Protein AF-A0A7Y0S126-F1 (afdb_monomer_lite)

Radius of gyration: 12.71 Å; chains: 1; bounding box: 25×26×39 Å

Foldseek 3Di:
DPPPDQPLCVQWPDPDDPVLVVLLCVQVVDPDRDDDDPDDPPNPVLVSVLSNVLSCVVVVNDPDDDDDDDPVCPVVSQVCCCRIPVDHD

Organism: Vibrio parahaemolyticus (NCBI:txid670)

pLDDT: mean 85.04, std 9.78, range [41.25, 94.5]

Secondary structure (DSSP, 8-state):
------SHHHHSS----HHHHHHHHHHHTSSS--------TTS-HHHHHHHHHHHHHHTTS-S-------HHHHHHHHHHHHHHH----

Sequence (89 aa):
QKEDILLAPVESNVIPLPHQLKALDKAMSRKQVRYLFADEVGLGKTIEAGLVMRELKLRGMAKRILVCAPKGLVSQWVSEMSTHFGESF

Structure (mmCIF, N/CA/C/O backbone):
data_AF-A0A7Y0S126-F1
#
_entry.id   AF-A0A7Y0S126-F1
#
loop_
_atom_site.group_PDB
_atom_site.id
_atom_site.type_symbol
_atom_site.label_atom_id
_atom_site.label_alt_id
_atom_site.label_comp_id
_atom_site.label_asym_id
_atom_site.label_entity_id
_atom_site.label_seq_id
_atom_site.pdbx_PDB_ins_code
_atom_site.Cartn_x
_atom_site.Cartn_y
_atom_site.Cartn_z
_atom_site.occupancy
_atom_site.B_iso_or_equiv
_atom_site.auth_seq_id
_atom_site.auth_comp_id
_atom_site.auth_asym_id
_atom_site.auth_atom_id
_atom_site.pdbx_PDB_model_num
ATOM 1 N N . GLN A 1 1 ? -7.766 14.632 22.799 1.00 41.25 1 GLN A N 1
ATOM 2 C CA . GLN A 1 1 ? -7.357 14.296 21.422 1.00 41.25 1 GLN A CA 1
ATOM 3 C C . GLN A 1 1 ? -6.507 13.051 21.545 1.00 41.25 1 GLN A C 1
ATOM 5 O O . GLN A 1 1 ? -5.524 13.094 22.267 1.00 41.25 1 GLN A O 1
ATOM 10 N N . LYS A 1 2 ? -6.978 11.913 21.032 1.00 43.41 2 LYS A N 1
ATOM 11 C CA . LYS A 1 2 ? -6.229 10.656 21.113 1.00 43.41 2 LYS A CA 1
ATOM 12 C C . LYS A 1 2 ? -5.122 10.779 20.068 1.00 43.41 2 LYS A C 1
ATOM 14 O O . LYS A 1 2 ? -5.458 10.971 18.905 1.00 43.41 2 LYS A O 1
ATOM 19 N N . GLU A 1 3 ? -3.858 10.778 20.480 1.00 50.00 3 GLU A N 1
ATOM 20 C CA . GLU A 1 3 ? -2.755 10.586 19.537 1.00 50.00 3 GLU A CA 1
ATOM 21 C C . GLU A 1 3 ? -3.007 9.244 18.857 1.00 50.00 3 GLU A C 1
ATOM 23 O O . GLU A 1 3 ? -3.006 8.191 19.498 1.00 50.00 3 GLU A O 1
ATOM 28 N N . ASP A 1 4 ? -3.389 9.303 17.587 1.00 66.81 4 ASP A N 1
ATOM 29 C CA . ASP A 1 4 ? -3.761 8.125 16.829 1.00 66.81 4 ASP A CA 1
ATOM 30 C C . ASP A 1 4 ? -2.455 7.475 16.371 1.00 66.81 4 ASP A C 1
ATOM 32 O O . ASP A 1 4 ? -1.892 7.826 15.337 1.00 66.81 4 ASP A O 1
ATOM 36 N N . ILE A 1 5 ? -1.903 6.606 17.221 1.00 76.56 5 ILE A N 1
ATOM 37 C CA . ILE A 1 5 ? -0.634 5.923 16.962 1.00 76.56 5 ILE A CA 1
ATOM 38 C C . ILE A 1 5 ? -0.747 5.192 15.617 1.00 76.56 5 ILE A C 1
ATOM 40 O O . ILE A 1 5 ? -1.641 4.366 15.424 1.00 76.56 5 ILE A O 1
ATOM 44 N N . LEU A 1 6 ? 0.154 5.514 14.687 1.00 81.75 6 LEU A N 1
ATOM 45 C CA . LEU A 1 6 ? 0.249 4.854 13.386 1.00 81.75 6 LEU A CA 1
ATOM 46 C C . LEU A 1 6 ? 0.837 3.453 13.582 1.00 81.75 6 LEU A C 1
ATOM 48 O O . LEU A 1 6 ? 1.949 3.311 14.089 1.00 81.75 6 LEU A O 1
ATOM 52 N N . LEU A 1 7 ? 0.096 2.422 13.182 1.00 83.44 7 LEU A N 1
ATOM 53 C CA . LEU A 1 7 ? 0.460 1.019 13.401 1.00 83.44 7 LEU A CA 1
ATOM 54 C C . LEU A 1 7 ? 1.310 0.461 12.250 1.00 83.44 7 LEU A C 1
ATOM 56 O O . LEU A 1 7 ? 2.224 -0.332 12.463 1.00 83.44 7 LEU A O 1
ATOM 60 N N . ALA A 1 8 ? 1.044 0.898 11.021 1.00 81.31 8 ALA A N 1
ATOM 61 C CA . ALA A 1 8 ? 1.691 0.414 9.810 1.00 81.31 8 ALA A CA 1
ATOM 62 C C . ALA A 1 8 ? 3.214 0.628 9.790 1.00 81.31 8 ALA A C 1
ATOM 64 O O . ALA A 1 8 ? 3.910 -0.310 9.406 1.00 81.31 8 ALA A O 1
ATOM 65 N N . PRO A 1 9 ? 3.774 1.776 10.225 1.00 78.88 9 PRO A N 1
ATOM 66 C CA . PRO A 1 9 ? 5.227 1.956 10.309 1.00 78.88 9 PRO A CA 1
ATOM 67 C C . PRO A 1 9 ? 5.926 0.993 11.274 1.00 78.88 9 PRO A C 1
ATOM 69 O O . PRO A 1 9 ? 7.102 0.708 11.094 1.00 78.88 9 PRO A O 1
ATOM 72 N N . VAL A 1 10 ? 5.221 0.517 12.303 1.00 77.75 10 VAL A N 1
ATOM 73 C CA . VAL A 1 10 ? 5.774 -0.385 13.326 1.00 77.75 10 VAL A CA 1
ATOM 74 C C . VAL A 1 10 ? 5.729 -1.844 12.857 1.00 77.75 10 VAL A C 1
ATOM 76 O O . VAL A 1 10 ? 6.616 -2.626 13.173 1.00 77.75 10 VAL A O 1
ATOM 79 N N . GLU A 1 11 ? 4.706 -2.196 12.077 1.00 77.50 11 GLU A N 1
ATOM 80 C CA . GLU A 1 11 ? 4.388 -3.566 11.648 1.00 77.50 11 GLU A CA 1
ATOM 81 C C . GLU A 1 11 ? 4.798 -3.887 10.196 1.00 77.50 11 GLU A C 1
ATOM 83 O O . GLU A 1 11 ? 4.484 -4.967 9.692 1.00 77.50 11 GLU A O 1
ATOM 88 N N . SER A 1 12 ? 5.432 -2.955 9.478 1.00 76.88 12 SER A N 1
ATOM 89 C CA . SER A 1 12 ? 5.899 -3.164 8.098 1.00 76.88 12 SER A CA 1
ATOM 90 C C . SER A 1 12 ? 7.422 -3.221 8.022 1.00 76.88 12 SER A C 1
ATOM 92 O O . SER A 1 12 ? 8.124 -2.614 8.825 1.00 76.88 12 SER A O 1
ATOM 94 N N . ASN A 1 13 ? 7.952 -3.913 7.011 1.00 76.31 13 ASN A N 1
ATOM 95 C CA . ASN A 1 13 ? 9.395 -4.010 6.759 1.00 76.31 13 ASN A CA 1
ATOM 96 C C . ASN A 1 13 ? 9.924 -2.780 5.997 1.00 76.31 13 ASN A C 1
ATOM 98 O O . ASN A 1 13 ? 10.749 -2.894 5.088 1.00 76.31 13 ASN A O 1
ATOM 102 N N . VAL A 1 14 ? 9.402 -1.597 6.315 1.00 78.31 14 VAL A N 1
ATOM 103 C CA . VAL A 1 14 ? 9.744 -0.332 5.663 1.00 78.31 14 VAL A CA 1
ATOM 104 C C . VAL A 1 14 ? 10.222 0.638 6.727 1.00 78.31 14 VAL A C 1
ATOM 106 O O . VAL A 1 14 ? 9.608 0.755 7.781 1.00 78.31 14 VAL A O 1
ATOM 109 N N . ILE A 1 15 ? 11.286 1.382 6.428 1.00 78.94 15 ILE A N 1
ATOM 110 C CA . ILE A 1 15 ? 11.646 2.584 7.183 1.00 78.94 15 ILE A CA 1
ATOM 111 C C . ILE A 1 15 ? 11.032 3.767 6.423 1.00 78.94 15 ILE A C 1
ATOM 113 O O . ILE A 1 15 ? 11.612 4.200 5.423 1.00 78.94 15 ILE A O 1
ATOM 117 N N . PRO A 1 16 ? 9.834 4.250 6.802 1.00 78.56 16 PRO A N 1
ATOM 118 C CA . PRO A 1 16 ? 9.152 5.282 6.037 1.00 78.56 16 PRO A CA 1
ATOM 119 C C . PRO A 1 16 ? 9.874 6.622 6.154 1.00 78.56 16 PRO A C 1
ATOM 121 O O . PRO A 1 16 ? 10.359 7.010 7.220 1.00 78.56 16 PRO A O 1
ATOM 124 N N . LEU A 1 17 ? 9.900 7.368 5.054 1.00 84.12 17 LEU A N 1
ATOM 125 C CA . LEU A 1 17 ? 10.441 8.721 5.046 1.00 84.12 17 LEU A CA 1
ATOM 126 C C . LEU A 1 17 ? 9.483 9.686 5.772 1.00 84.12 17 LEU A C 1
ATOM 128 O O . LEU A 1 17 ? 8.268 9.467 5.780 1.00 84.12 17 LEU A O 1
ATOM 132 N N . PRO A 1 18 ? 9.976 10.810 6.329 1.00 84.12 18 PRO A N 1
ATOM 133 C CA . PRO A 1 18 ? 9.132 11.747 7.076 1.00 84.12 18 PRO A CA 1
ATOM 134 C C . PRO A 1 18 ? 7.918 12.279 6.300 1.00 84.12 18 PRO A C 1
ATOM 136 O O . PRO A 1 18 ? 6.879 12.554 6.895 1.00 84.12 18 PRO A O 1
ATOM 139 N N . HIS A 1 19 ? 8.021 12.434 4.976 1.00 82.06 19 HIS A N 1
ATOM 140 C CA . HIS A 1 19 ? 6.885 12.856 4.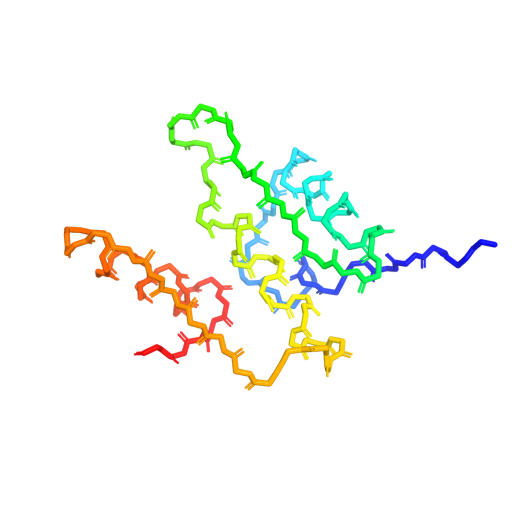149 1.00 82.06 19 HIS A CA 1
ATOM 141 C C . HIS A 1 19 ? 5.832 11.749 3.993 1.00 82.06 19 HIS A C 1
ATOM 143 O O . HIS A 1 19 ? 4.643 12.050 4.040 1.00 82.06 19 HIS A O 1
ATOM 149 N N . GLN A 1 20 ? 6.250 10.482 3.927 1.00 85.00 20 GLN A N 1
ATOM 150 C CA . GLN A 1 20 ? 5.353 9.326 3.822 1.00 85.00 20 GLN A CA 1
ATOM 151 C C . GLN A 1 20 ? 4.541 9.145 5.109 1.00 85.00 20 GLN A C 1
ATOM 153 O O . GLN A 1 20 ? 3.345 8.865 5.060 1.00 85.00 20 GLN A O 1
ATOM 158 N N . LEU A 1 21 ? 5.158 9.394 6.271 1.00 85.44 21 LEU A N 1
ATOM 159 C CA . LEU A 1 21 ? 4.452 9.427 7.558 1.00 85.44 21 LEU A CA 1
ATOM 160 C C . LEU A 1 21 ? 3.391 10.532 7.601 1.00 85.44 21 LEU A C 1
ATOM 162 O O . LEU A 1 21 ? 2.270 10.291 8.039 1.00 85.44 21 LEU A O 1
ATOM 166 N N . LYS A 1 22 ? 3.710 11.731 7.097 1.00 85.62 22 LYS A N 1
ATOM 167 C CA . LYS A 1 22 ? 2.736 12.831 6.990 1.00 85.62 22 LYS A CA 1
ATOM 168 C C . LYS A 1 22 ? 1.602 12.497 6.022 1.00 85.62 22 LYS A C 1
ATOM 170 O O . LYS A 1 22 ? 0.456 12.863 6.277 1.00 85.62 22 LYS A O 1
ATOM 175 N N . ALA A 1 23 ? 1.906 11.822 4.916 1.00 85.19 23 ALA A N 1
ATOM 176 C CA . ALA A 1 23 ? 0.903 11.380 3.957 1.00 85.19 23 ALA A CA 1
ATOM 177 C C . ALA A 1 23 ? -0.047 10.346 4.585 1.00 85.19 23 ALA A C 1
ATOM 179 O O . ALA A 1 23 ? -1.264 10.471 4.435 1.00 85.19 23 ALA A O 1
ATOM 180 N N . LEU A 1 24 ? 0.496 9.393 5.351 1.00 88.00 24 LEU A N 1
ATOM 181 C CA . LEU A 1 24 ? -0.274 8.412 6.113 1.00 88.00 24 LEU A CA 1
ATOM 182 C C . LEU A 1 24 ? -1.174 9.082 7.160 1.00 88.00 24 LEU A C 1
ATOM 184 O O . LEU A 1 24 ? -2.383 8.865 7.142 1.00 88.00 24 LEU A O 1
ATOM 188 N N . ASP A 1 25 ? -0.619 9.936 8.020 1.00 87.25 25 ASP A N 1
ATOM 189 C CA . ASP A 1 25 ? -1.383 10.663 9.043 1.00 87.25 25 ASP A CA 1
ATOM 190 C C . ASP A 1 25 ? -2.544 11.455 8.421 1.00 87.25 25 ASP A C 1
ATOM 192 O O . ASP A 1 25 ? -3.709 11.339 8.813 1.00 87.25 25 ASP A O 1
ATOM 196 N N . LYS A 1 26 ? -2.264 12.172 7.329 1.00 84.94 26 LYS A N 1
ATOM 197 C CA . LYS A 1 26 ? -3.283 12.932 6.609 1.00 84.94 26 LYS A CA 1
ATOM 198 C C . LYS A 1 26 ? -4.346 12.036 5.972 1.00 84.94 26 LYS A C 1
ATOM 200 O O . LYS A 1 26 ? -5.522 12.406 5.997 1.00 84.94 26 LYS A O 1
ATOM 205 N N . ALA A 1 27 ? -3.973 10.876 5.433 1.00 85.44 27 ALA A N 1
ATOM 206 C CA . ALA A 1 27 ? -4.925 9.902 4.906 1.00 85.44 27 ALA A CA 1
ATOM 207 C C . ALA A 1 27 ? -5.847 9.354 6.011 1.00 85.44 27 ALA A C 1
ATOM 209 O O . ALA A 1 27 ? -7.053 9.239 5.786 1.00 85.44 27 ALA A O 1
ATOM 210 N N . MET A 1 28 ? -5.305 9.097 7.205 1.00 86.62 28 MET A N 1
ATOM 211 C CA . MET A 1 28 ? -6.037 8.542 8.349 1.00 86.62 28 MET A CA 1
ATOM 212 C C . MET A 1 28 ? -6.850 9.572 9.139 1.00 86.62 28 MET A C 1
ATOM 214 O O . MET A 1 28 ? -7.831 9.209 9.784 1.00 86.62 28 MET A O 1
ATOM 218 N N . SER A 1 29 ? -6.526 10.864 9.030 1.00 83.25 29 SER A N 1
ATOM 219 C CA . SER A 1 29 ? -7.259 11.954 9.697 1.00 83.25 29 SER A CA 1
ATOM 220 C C . SER A 1 29 ? -8.737 12.076 9.286 1.00 83.25 29 SER A C 1
ATOM 222 O O . SER A 1 29 ? -9.522 12.769 9.938 1.00 83.25 29 SER A O 1
ATOM 224 N N . ARG A 1 30 ? -9.149 11.421 8.189 1.00 76.12 30 ARG A N 1
ATOM 225 C CA . ARG A 1 30 ? -10.518 11.459 7.663 1.00 76.12 30 ARG A CA 1
ATOM 226 C C . ARG A 1 30 ? -11.240 10.143 7.922 1.00 76.12 30 ARG A C 1
ATOM 228 O O . ARG A 1 30 ? -10.729 9.069 7.634 1.00 76.12 30 ARG A O 1
ATOM 235 N N . LYS A 1 31 ? -12.512 10.235 8.328 1.00 71.81 31 LYS A N 1
ATOM 236 C CA . LYS A 1 31 ? -13.403 9.073 8.527 1.00 71.81 31 LYS A CA 1
ATOM 237 C C . LYS A 1 31 ? -13.549 8.198 7.271 1.00 71.81 31 LYS A C 1
ATOM 239 O O . LYS A 1 31 ? -13.768 6.997 7.380 1.00 71.81 31 LYS A O 1
ATOM 244 N N . GLN A 1 32 ? -13.443 8.803 6.086 1.00 76.31 32 GLN A N 1
ATOM 245 C CA . GLN A 1 32 ? -13.378 8.102 4.808 1.00 76.31 32 GLN A CA 1
ATOM 246 C C . GLN A 1 32 ? -12.073 8.469 4.101 1.00 76.31 32 GLN A C 1
ATOM 248 O O . GLN A 1 32 ? -11.849 9.635 3.764 1.00 76.31 32 GLN A O 1
ATOM 253 N N . VAL A 1 33 ? -11.231 7.468 3.852 1.00 80.56 33 VAL A N 1
ATOM 254 C CA . VAL A 1 33 ? -9.929 7.660 3.210 1.00 80.56 33 VAL A CA 1
ATOM 255 C C . VAL A 1 33 ? -10.125 7.840 1.705 1.00 80.56 33 VAL A C 1
ATOM 257 O O . VAL A 1 33 ? -10.400 6.892 0.973 1.00 80.56 33 VAL A O 1
ATOM 260 N N . ARG A 1 34 ? -10.029 9.089 1.242 1.00 84.50 34 ARG A N 1
ATOM 261 C CA . ARG A 1 34 ? -10.010 9.470 -0.180 1.00 84.50 34 ARG A CA 1
ATOM 262 C C . ARG A 1 34 ? -8.846 10.428 -0.379 1.00 84.50 34 ARG A C 1
ATOM 264 O O . ARG A 1 34 ? -8.930 11.581 0.046 1.00 84.50 34 ARG A O 1
ATOM 271 N N . TYR A 1 35 ? -7.765 9.936 -0.972 1.00 83.88 35 TYR A N 1
ATOM 272 C CA . TYR A 1 35 ? -6.514 10.675 -1.087 1.00 83.88 35 TYR A CA 1
ATOM 273 C C . TYR A 1 35 ? -5.899 10.500 -2.475 1.00 83.88 35 TYR A C 1
ATOM 275 O O . TYR A 1 35 ? -6.058 9.451 -3.097 1.00 83.88 35 TYR A O 1
ATOM 283 N N . LEU A 1 36 ? -5.224 11.544 -2.951 1.00 84.88 36 LEU A N 1
ATOM 284 C CA . LEU A 1 36 ? -4.451 11.538 -4.187 1.00 84.88 36 LEU A CA 1
ATOM 285 C C . LEU A 1 36 ? -2.993 11.811 -3.818 1.00 84.88 36 LEU A C 1
ATOM 287 O O . LEU A 1 36 ? -2.680 12.898 -3.335 1.00 84.88 36 LEU A O 1
ATOM 291 N N . PHE A 1 37 ? -2.125 10.831 -4.049 1.00 80.00 37 PHE A N 1
ATOM 292 C CA . PHE A 1 37 ? -0.678 10.997 -3.934 1.00 80.00 37 PHE A CA 1
ATOM 293 C C .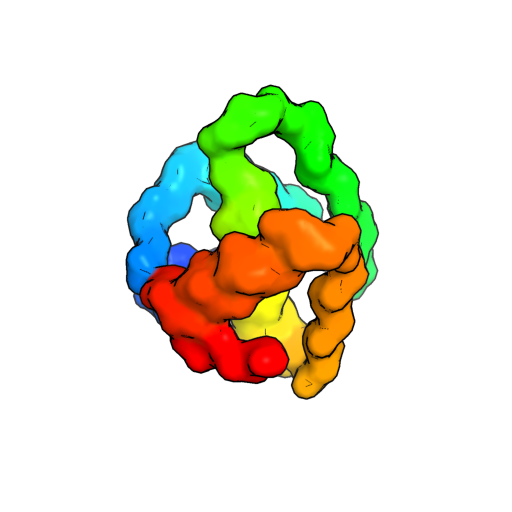 PHE A 1 37 ? -0.167 11.597 -5.244 1.00 80.00 37 PHE A C 1
ATOM 295 O O . PHE A 1 37 ? -0.170 10.927 -6.279 1.00 80.00 37 PHE A O 1
ATOM 302 N N . ALA A 1 38 ? 0.195 12.877 -5.220 1.00 81.62 38 ALA A N 1
ATOM 303 C CA . ALA A 1 38 ? 0.553 13.655 -6.409 1.00 81.62 38 ALA A CA 1
ATOM 304 C C . ALA A 1 38 ? 2.009 14.145 -6.381 1.00 81.62 38 ALA A C 1
ATOM 306 O O . ALA A 1 38 ? 2.358 15.088 -7.084 1.00 81.62 38 ALA A O 1
ATOM 307 N N . ASP A 1 39 ? 2.849 13.512 -5.563 1.00 78.81 39 ASP A N 1
ATOM 308 C CA . ASP A 1 39 ? 4.262 13.855 -5.421 1.00 78.81 39 ASP A CA 1
ATOM 309 C C . ASP A 1 39 ? 5.051 13.542 -6.709 1.00 78.81 39 ASP A C 1
ATOM 311 O O . ASP A 1 39 ? 4.526 12.951 -7.657 1.00 78.81 39 ASP A O 1
ATOM 315 N N . GLU A 1 40 ? 6.335 13.881 -6.766 1.00 81.38 40 GLU A N 1
ATOM 316 C CA . GLU A 1 40 ? 7.196 13.586 -7.919 1.00 81.38 40 GLU A CA 1
ATOM 317 C C . GLU A 1 40 ? 7.384 12.077 -8.168 1.00 81.38 40 GLU A C 1
ATOM 319 O O . GLU A 1 40 ? 7.298 11.234 -7.265 1.00 81.38 40 GLU A O 1
ATOM 324 N N . VAL A 1 41 ? 7.604 11.699 -9.431 1.00 75.69 41 VAL A N 1
ATOM 325 C CA . VAL A 1 41 ? 7.910 10.313 -9.825 1.00 75.69 41 VAL A CA 1
ATOM 326 C C . VAL A 1 41 ? 9.158 9.834 -9.072 1.00 75.69 41 VAL A C 1
ATOM 328 O O . VAL A 1 41 ? 10.146 10.550 -8.995 1.00 75.69 41 VAL A O 1
ATOM 331 N N . GLY A 1 42 ? 9.112 8.623 -8.510 1.00 75.94 42 GLY A N 1
ATOM 332 C CA . GLY A 1 42 ? 10.239 8.045 -7.764 1.00 75.94 42 GLY A CA 1
ATOM 333 C C . GLY A 1 42 ? 10.230 8.288 -6.250 1.00 75.94 42 GLY A C 1
ATOM 334 O O . GLY A 1 42 ? 10.993 7.638 -5.548 1.00 75.94 42 GLY A O 1
ATOM 335 N N . LEU A 1 43 ? 9.321 9.109 -5.711 1.00 77.94 43 LEU A N 1
ATOM 336 C CA . LEU A 1 43 ? 9.219 9.355 -4.257 1.00 77.94 43 LEU A CA 1
ATOM 337 C C . LEU A 1 43 ? 8.525 8.237 -3.450 1.00 77.94 43 LEU A C 1
ATOM 339 O O . LEU A 1 43 ? 8.236 8.392 -2.268 1.00 77.94 43 LEU A O 1
ATOM 343 N N . GLY A 1 44 ? 8.254 7.088 -4.072 1.00 83.06 44 GLY A N 1
ATOM 344 C CA . GLY A 1 44 ? 7.705 5.935 -3.354 1.00 83.06 44 GLY A CA 1
ATOM 345 C C . GLY A 1 44 ? 6.205 6.020 -3.051 1.00 83.06 44 GLY A C 1
ATOM 346 O O . GLY A 1 44 ? 5.762 5.496 -2.036 1.00 83.06 44 GLY A O 1
ATOM 347 N N . LYS A 1 45 ? 5.399 6.608 -3.946 1.00 88.50 45 LYS A N 1
ATOM 348 C CA . LYS A 1 45 ? 3.922 6.635 -3.825 1.00 88.50 45 LYS A CA 1
ATOM 349 C C . LYS A 1 45 ? 3.289 5.252 -3.627 1.00 88.50 45 LYS A C 1
ATOM 351 O O . LYS A 1 45 ? 2.265 5.127 -2.962 1.00 88.50 45 LYS A O 1
ATOM 356 N N . THR A 1 46 ? 3.888 4.209 -4.198 1.00 89.94 46 THR A N 1
ATOM 357 C CA . THR A 1 46 ? 3.443 2.823 -4.001 1.00 89.94 46 THR A CA 1
ATOM 358 C C . THR A 1 46 ? 3.608 2.385 -2.542 1.00 89.94 46 THR A C 1
ATOM 360 O O . THR A 1 46 ? 2.694 1.790 -1.974 1.00 89.94 46 THR A O 1
ATOM 363 N N . ILE A 1 47 ? 4.715 2.763 -1.895 1.00 90.38 47 ILE A N 1
ATOM 364 C CA . ILE A 1 47 ? 4.955 2.527 -0.465 1.00 90.38 47 ILE A CA 1
ATOM 365 C C . ILE A 1 47 ? 3.973 3.329 0.392 1.00 90.38 47 ILE A C 1
ATOM 367 O O . ILE A 1 47 ? 3.408 2.781 1.333 1.00 90.38 47 ILE A O 1
ATOM 371 N N . GLU A 1 48 ? 3.699 4.591 0.050 1.00 91.12 48 GLU A N 1
ATOM 372 C CA . GLU A 1 48 ? 2.693 5.402 0.754 1.00 91.12 48 GLU A CA 1
ATOM 373 C C . GLU A 1 48 ? 1.295 4.775 0.686 1.00 91.12 48 GLU A C 1
ATOM 375 O O . GLU A 1 48 ? 0.603 4.660 1.700 1.00 91.12 48 GLU A O 1
ATOM 380 N N . ALA A 1 49 ? 0.892 4.307 -0.498 1.00 91.25 49 ALA A N 1
ATOM 381 C CA . ALA A 1 49 ? -0.360 3.584 -0.672 1.00 91.25 49 ALA A CA 1
ATOM 382 C C . ALA A 1 49 ? -0.376 2.270 0.129 1.00 91.25 49 ALA A C 1
ATOM 384 O O . ALA A 1 49 ? -1.391 1.945 0.749 1.00 91.25 49 ALA A O 1
ATOM 385 N N . GLY A 1 50 ? 0.746 1.546 0.169 1.00 92.38 50 GLY A N 1
ATOM 386 C CA . GLY A 1 50 ? 0.911 0.333 0.969 1.00 92.38 50 GLY A CA 1
ATOM 387 C C . GLY A 1 50 ? 0.814 0.582 2.477 1.00 92.38 50 GLY A C 1
ATOM 388 O O . GLY A 1 50 ? 0.151 -0.177 3.184 1.00 92.38 50 GLY A O 1
ATOM 389 N N . LEU A 1 51 ? 1.376 1.689 2.971 1.00 91.81 51 LEU A N 1
ATOM 390 C CA . LEU A 1 51 ? 1.256 2.115 4.368 1.00 91.81 51 LEU A CA 1
ATOM 391 C C . LEU A 1 51 ? -0.205 2.388 4.739 1.00 91.81 51 LEU A C 1
ATOM 393 O O . LEU A 1 51 ? -0.690 1.873 5.745 1.00 91.81 51 LEU A O 1
ATOM 397 N N . VAL A 1 52 ? -0.932 3.134 3.901 1.00 91.62 52 VAL A N 1
ATOM 398 C CA . VAL A 1 52 ? -2.368 3.393 4.110 1.00 91.62 52 VAL A CA 1
ATOM 399 C C . VAL A 1 52 ? -3.169 2.095 4.079 1.00 91.62 52 VAL A C 1
ATOM 401 O O . VAL A 1 52 ? -4.019 1.862 4.938 1.00 91.62 52 VAL A O 1
ATOM 404 N N . MET A 1 53 ? -2.890 1.223 3.113 1.00 92.62 53 MET A N 1
ATOM 405 C CA . MET A 1 53 ? -3.525 -0.084 3.000 1.00 92.62 53 MET A CA 1
ATOM 406 C C . MET A 1 53 ? -3.313 -0.924 4.269 1.00 92.62 53 MET A C 1
ATOM 408 O O . MET A 1 53 ? -4.281 -1.451 4.824 1.00 92.62 53 MET A O 1
ATOM 412 N N . ARG A 1 54 ? -2.067 -1.035 4.744 1.00 92.12 54 ARG A N 1
ATOM 413 C CA . ARG A 1 54 ? -1.717 -1.804 5.942 1.00 92.12 54 ARG A CA 1
ATOM 414 C C . ARG A 1 54 ? -2.395 -1.235 7.183 1.00 92.12 54 ARG A C 1
ATOM 416 O O . ARG A 1 54 ? -2.976 -2.000 7.949 1.00 92.12 54 ARG A O 1
ATOM 423 N N . GLU A 1 55 ? -2.398 0.085 7.342 1.00 91.56 55 GLU A N 1
ATOM 424 C CA . GLU A 1 55 ? -3.063 0.764 8.457 1.00 91.56 55 GLU A CA 1
ATOM 425 C C . GLU A 1 55 ? -4.568 0.463 8.475 1.00 91.56 55 GLU A C 1
ATOM 427 O O . GLU A 1 55 ? -5.131 0.096 9.507 1.00 91.56 55 GLU A O 1
ATOM 432 N N . LEU A 1 56 ? -5.223 0.537 7.312 1.00 91.00 56 LEU A N 1
ATOM 433 C CA . LEU A 1 56 ? -6.646 0.228 7.179 1.00 91.00 56 LEU A CA 1
ATOM 434 C C . LEU A 1 56 ? -6.968 -1.231 7.524 1.00 91.00 56 LEU A C 1
ATOM 436 O O . LEU A 1 56 ? -8.012 -1.487 8.131 1.00 91.00 56 LEU A O 1
ATOM 440 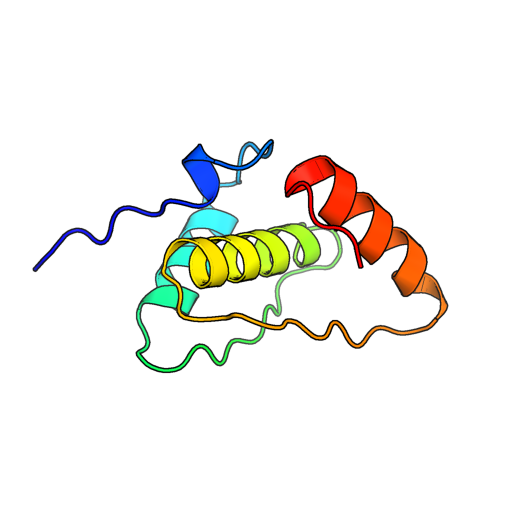N N . LYS A 1 57 ? -6.096 -2.183 7.167 1.00 91.00 57 LYS A N 1
ATOM 441 C CA . LYS A 1 57 ? -6.255 -3.592 7.560 1.00 91.00 57 LYS A CA 1
ATOM 442 C C . LYS A 1 57 ? -6.056 -3.786 9.061 1.00 91.00 57 LYS A C 1
ATOM 444 O O . LYS A 1 57 ? -6.896 -4.425 9.689 1.00 91.00 57 LYS A O 1
ATOM 449 N N . LEU A 1 58 ? -4.995 -3.214 9.639 1.00 90.25 58 LEU A N 1
ATOM 450 C CA . LEU A 1 58 ? -4.689 -3.317 11.074 1.00 90.25 58 LEU A CA 1
ATOM 451 C C . LEU A 1 58 ? -5.806 -2.723 11.942 1.00 90.25 58 LEU A C 1
ATOM 453 O O . LEU A 1 58 ? -6.151 -3.279 12.980 1.00 90.25 58 LEU A O 1
ATOM 457 N N . ARG A 1 59 ? -6.446 -1.646 11.475 1.00 89.00 59 ARG A N 1
ATOM 458 C CA . ARG A 1 59 ? -7.615 -1.034 12.128 1.00 89.00 59 ARG A CA 1
ATOM 459 C C . ARG A 1 59 ? -8.936 -1.766 11.862 1.00 89.00 59 ARG A C 1
ATOM 461 O O . ARG A 1 59 ? -9.977 -1.337 12.354 1.00 89.00 59 ARG A O 1
ATOM 468 N N . GLY A 1 60 ? -8.938 -2.825 11.048 1.00 89.94 60 GLY A N 1
ATOM 469 C CA . GLY A 1 60 ? -10.148 -3.558 10.658 1.00 89.94 60 GLY A CA 1
ATOM 470 C C . GLY A 1 60 ? -11.111 -2.769 9.759 1.00 89.94 60 GLY A C 1
ATOM 471 O O . GLY A 1 60 ? -12.252 -3.190 9.559 1.00 89.94 60 GLY A O 1
ATOM 472 N N . MET A 1 61 ? -10.670 -1.635 9.206 1.00 90.06 61 MET A N 1
ATOM 473 C CA . MET A 1 61 ? -11.470 -0.750 8.351 1.00 90.06 61 MET A CA 1
ATOM 474 C C . MET A 1 61 ? -11.562 -1.256 6.907 1.00 90.06 61 MET A C 1
ATOM 476 O O . MET A 1 61 ? -12.534 -0.958 6.212 1.00 90.06 61 MET A O 1
ATOM 480 N N . ALA A 1 62 ? -10.580 -2.040 6.455 1.00 90.75 62 ALA A N 1
ATOM 481 C CA . ALA A 1 62 ? -10.576 -2.677 5.143 1.00 90.75 62 ALA A CA 1
ATOM 482 C C . ALA A 1 62 ? -10.388 -4.194 5.268 1.00 90.75 62 ALA A C 1
ATOM 484 O O . ALA A 1 62 ? -9.417 -4.669 5.848 1.00 90.75 62 ALA A O 1
ATOM 485 N N . LYS A 1 63 ? -11.317 -4.959 4.680 1.00 89.69 63 LYS A N 1
ATOM 486 C CA . LYS A 1 63 ? -11.238 -6.432 4.584 1.00 89.69 63 LYS A CA 1
ATOM 487 C C . LYS A 1 63 ? -10.812 -6.924 3.202 1.00 89.69 63 LYS A C 1
ATOM 489 O O . LYS A 1 63 ? -10.353 -8.049 3.066 1.00 89.69 63 LYS A O 1
ATOM 494 N N . ARG A 1 64 ? -11.021 -6.102 2.172 1.00 91.44 64 ARG A N 1
ATOM 495 C CA . ARG A 1 64 ? -10.690 -6.392 0.774 1.00 91.44 64 ARG A CA 1
ATOM 496 C C . ARG A 1 64 ? -10.069 -5.151 0.161 1.00 91.44 64 ARG A C 1
ATOM 498 O O . ARG A 1 64 ? -10.565 -4.051 0.405 1.00 91.44 64 ARG A O 1
ATOM 505 N N . ILE A 1 65 ? -9.023 -5.345 -0.626 1.00 92.56 65 ILE A N 1
ATOM 506 C CA . ILE A 1 65 ? -8.300 -4.285 -1.324 1.00 92.56 65 ILE A CA 1
ATOM 507 C C . ILE A 1 65 ? -8.251 -4.654 -2.802 1.00 92.56 65 ILE A C 1
ATOM 509 O O . ILE A 1 65 ? -8.049 -5.814 -3.147 1.00 92.56 65 ILE A O 1
ATOM 513 N N . LEU A 1 66 ? -8.465 -3.661 -3.660 1.00 94.19 66 LEU A N 1
ATOM 514 C CA . LEU A 1 66 ? -8.300 -3.774 -5.102 1.00 94.19 66 LEU A CA 1
ATOM 515 C C . LEU A 1 66 ? -7.259 -2.745 -5.532 1.00 94.19 66 LEU A C 1
ATOM 517 O O . LEU A 1 66 ? -7.435 -1.552 -5.286 1.00 94.19 66 LEU A O 1
ATOM 521 N N . VAL A 1 67 ? -6.206 -3.211 -6.194 1.00 92.50 67 VAL A N 1
ATOM 522 C CA . VAL A 1 67 ? -5.212 -2.355 -6.840 1.00 92.50 67 VAL A CA 1
ATOM 523 C C . VAL A 1 67 ? -5.491 -2.359 -8.339 1.00 92.50 67 VAL A C 1
ATOM 525 O O . VAL A 1 67 ? -5.402 -3.396 -8.991 1.00 92.50 67 VAL A O 1
ATOM 528 N N . CYS A 1 68 ? -5.825 -1.195 -8.892 1.00 94.06 68 CYS A N 1
ATOM 529 C CA . CYS A 1 68 ? -5.984 -1.007 -10.331 1.00 94.06 68 CYS A CA 1
ATOM 530 C C . CYS A 1 68 ? -4.75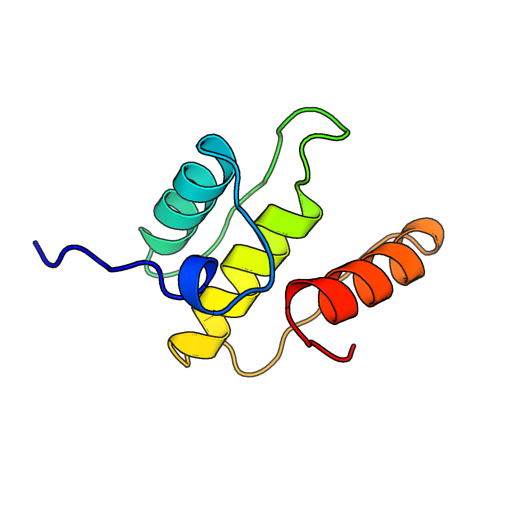2 -0.284 -10.877 1.00 94.06 68 CYS A C 1
ATOM 532 O O . CYS A 1 68 ? -4.548 0.891 -10.577 1.00 94.06 68 CYS A O 1
ATOM 534 N N . ALA A 1 69 ? -3.947 -0.971 -11.688 1.00 91.94 69 ALA A N 1
ATOM 535 C CA . ALA A 1 69 ? -2.726 -0.422 -12.272 1.00 91.94 69 ALA A CA 1
ATOM 536 C C . ALA A 1 69 ? -2.605 -0.778 -13.769 1.00 91.94 69 ALA A C 1
ATOM 538 O O . ALA A 1 69 ? -3.131 -1.807 -14.201 1.00 91.94 69 ALA A O 1
ATOM 539 N N . PRO A 1 70 ? -1.897 0.034 -14.578 1.00 9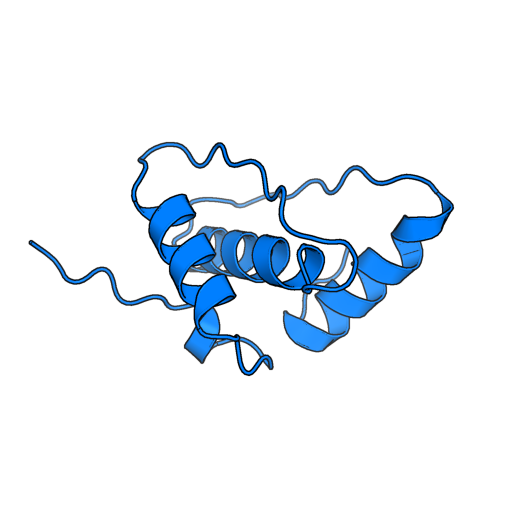4.50 70 PRO A N 1
ATOM 540 C CA . PRO A 1 70 ? -1.508 -0.339 -15.937 1.00 94.50 70 PRO A CA 1
ATOM 541 C C . PRO A 1 70 ? -0.727 -1.657 -15.957 1.00 94.50 70 PRO A C 1
ATOM 543 O O . PRO A 1 70 ? 0.065 -1.915 -15.052 1.00 94.50 70 PRO A O 1
ATOM 546 N N . LYS A 1 71 ? -0.872 -2.451 -17.028 1.00 92.50 71 LYS A N 1
ATOM 547 C CA . LYS A 1 71 ? -0.256 -3.787 -17.165 1.00 92.50 71 LYS A CA 1
ATOM 548 C C . LYS A 1 71 ? 1.231 -3.825 -16.782 1.00 92.50 71 LYS A C 1
ATOM 550 O O . LYS A 1 71 ? 1.654 -4.753 -16.105 1.00 92.50 71 LYS A O 1
ATOM 555 N N . GLY A 1 72 ? 2.006 -2.819 -17.192 1.00 92.81 72 GLY A N 1
ATOM 556 C CA . GLY A 1 72 ? 3.447 -2.748 -16.918 1.00 92.81 72 GLY A CA 1
ATOM 557 C C . GLY A 1 72 ? 3.823 -2.511 -15.451 1.00 92.81 72 GLY A C 1
ATOM 558 O O . GLY A 1 72 ? 4.961 -2.766 -15.084 1.00 92.81 72 GLY A O 1
ATOM 559 N N . LEU A 1 73 ? 2.888 -2.049 -14.615 1.00 92.50 73 LEU A N 1
ATOM 560 C CA . LEU A 1 73 ? 3.127 -1.763 -13.197 1.00 92.50 73 LEU A CA 1
ATOM 561 C C . LEU A 1 73 ? 2.594 -2.861 -12.269 1.00 92.50 73 LEU A C 1
ATOM 563 O O . LEU A 1 73 ? 2.922 -2.864 -11.088 1.00 92.50 73 LEU A O 1
ATOM 567 N N . VAL A 1 74 ? 1.794 -3.805 -12.776 1.00 93.75 74 VAL A N 1
ATOM 568 C CA . VAL 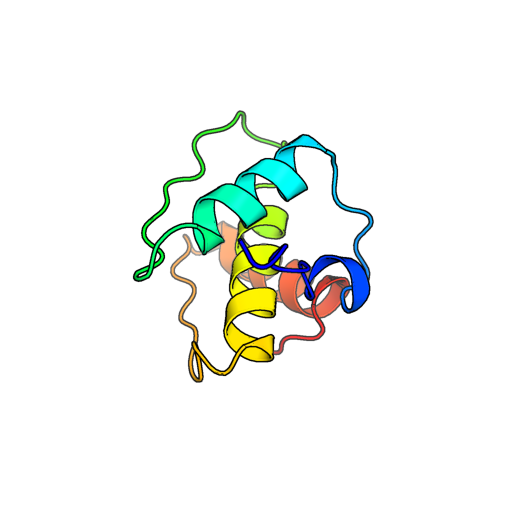A 1 74 ? 1.168 -4.851 -11.946 1.00 93.75 74 VAL A CA 1
ATOM 569 C C . VAL A 1 74 ? 2.215 -5.681 -11.200 1.00 93.75 74 VAL A C 1
ATOM 571 O O . VAL A 1 74 ? 2.095 -5.867 -9.994 1.00 93.75 74 VAL A O 1
ATOM 574 N N . SER A 1 75 ? 3.269 -6.134 -11.886 1.00 92.94 75 SER A N 1
ATOM 575 C CA . SER A 1 75 ? 4.338 -6.931 -11.265 1.00 92.94 75 SER A CA 1
ATOM 576 C C . SER A 1 75 ? 5.082 -6.162 -10.173 1.00 92.94 75 SER A C 1
ATOM 578 O O . SER A 1 75 ? 5.410 -6.736 -9.138 1.00 92.94 75 SER A O 1
ATOM 580 N N . GLN A 1 76 ? 5.303 -4.862 -10.379 1.00 92.44 76 GLN A N 1
ATOM 581 C CA . GLN A 1 76 ? 5.930 -3.996 -9.387 1.00 92.44 76 GLN A CA 1
ATOM 582 C C . GLN A 1 76 ? 5.059 -3.882 -8.132 1.00 92.44 76 GLN A C 1
ATOM 584 O O . GLN A 1 76 ? 5.564 -4.073 -7.031 1.00 92.44 76 GLN A O 1
ATOM 589 N N . TRP A 1 77 ? 3.752 -3.650 -8.290 1.00 94.00 77 TRP A N 1
ATOM 590 C CA . TRP A 1 77 ? 2.824 -3.614 -7.158 1.00 94.00 77 TRP A CA 1
ATOM 591 C C . TRP A 1 77 ? 2.830 -4.929 -6.379 1.00 94.00 77 TRP A C 1
ATOM 593 O O . TRP A 1 77 ? 2.993 -4.905 -5.165 1.00 94.00 77 TRP A O 1
ATOM 603 N N . VAL A 1 78 ? 2.724 -6.074 -7.058 1.00 93.44 78 VAL A N 1
ATOM 604 C CA . VAL A 1 78 ? 2.763 -7.388 -6.393 1.00 93.44 78 VAL A CA 1
ATOM 605 C C . VAL A 1 78 ? 4.072 -7.575 -5.617 1.00 93.44 78 VAL A C 1
ATOM 607 O O . VAL A 1 78 ? 4.048 -7.955 -4.447 1.00 93.44 78 VAL A O 1
ATOM 610 N N . SER A 1 79 ? 5.214 -7.254 -6.234 1.00 93.56 79 SER A N 1
ATOM 611 C CA . SER A 1 79 ? 6.529 -7.390 -5.601 1.00 93.56 79 SER A CA 1
ATOM 612 C C . SER A 1 79 ? 6.684 -6.484 -4.378 1.00 93.56 79 SER A C 1
ATOM 614 O O . SER A 1 79 ? 7.136 -6.946 -3.331 1.00 93.56 79 SER A O 1
ATOM 616 N N . GLU A 1 80 ? 6.315 -5.206 -4.484 1.00 93.06 80 GLU A N 1
ATOM 617 C CA . GLU A 1 80 ? 6.429 -4.250 -3.378 1.00 93.06 80 GLU A CA 1
ATOM 618 C C . GLU A 1 80 ? 5.488 -4.614 -2.226 1.00 93.06 80 GLU A C 1
ATOM 620 O O . GLU A 1 80 ? 5.909 -4.623 -1.070 1.00 93.06 80 GLU A O 1
ATOM 625 N N . MET A 1 81 ? 4.241 -4.988 -2.528 1.00 93.88 81 MET A N 1
ATOM 626 C CA . MET A 1 81 ? 3.261 -5.384 -1.515 1.00 93.88 81 MET A CA 1
ATOM 627 C C . MET A 1 81 ? 3.687 -6.648 -0.762 1.00 93.88 81 MET A C 1
ATOM 629 O O . MET A 1 81 ? 3.605 -6.690 0.468 1.00 93.88 81 MET A O 1
ATOM 633 N N . SER A 1 82 ? 4.229 -7.637 -1.475 1.00 93.38 82 SER A N 1
ATOM 634 C CA . SER A 1 82 ? 4.771 -8.846 -0.856 1.00 93.38 82 SER A CA 1
ATOM 635 C C . SER A 1 82 ? 6.010 -8.544 -0.009 1.00 93.38 82 SER A C 1
ATOM 637 O O . SER A 1 82 ? 6.114 -9.028 1.115 1.00 93.38 82 SER A O 1
ATOM 639 N N . THR A 1 83 ? 6.953 -7.755 -0.531 1.00 91.62 83 THR A N 1
ATOM 640 C CA . THR A 1 83 ? 8.257 -7.514 0.116 1.00 91.62 83 THR A CA 1
ATOM 641 C C . THR A 1 83 ? 8.123 -6.653 1.370 1.00 91.62 83 THR A C 1
ATOM 643 O O . THR A 1 83 ? 8.737 -6.938 2.397 1.00 91.62 83 THR A O 1
ATOM 646 N N . HIS A 1 84 ? 7.315 -5.598 1.297 1.00 91.06 84 HIS A N 1
ATOM 647 C CA . HIS A 1 84 ? 7.258 -4.570 2.334 1.00 91.06 84 HIS A CA 1
ATOM 648 C C . HIS A 1 84 ? 6.114 -4.763 3.327 1.00 91.06 84 HIS A C 1
ATOM 650 O O . HIS A 1 84 ? 6.249 -4.395 4.496 1.00 91.06 84 HIS A O 1
ATOM 656 N N . PHE A 1 85 ? 5.005 -5.357 2.881 1.00 91.12 85 PHE A N 1
ATOM 657 C CA . PHE A 1 85 ? 3.774 -5.450 3.668 1.00 91.12 85 PHE A CA 1
ATOM 658 C C . PHE A 1 85 ? 3.293 -6.890 3.891 1.00 91.12 85 PHE A C 1
ATOM 660 O O . PHE A 1 85 ? 2.323 -7.088 4.623 1.00 91.12 85 PHE A O 1
ATOM 667 N N . GLY A 1 86 ? 3.963 -7.889 3.299 1.00 90.12 86 GLY A N 1
ATOM 668 C CA . GLY A 1 86 ? 3.593 -9.301 3.424 1.00 90.12 86 GLY A CA 1
ATOM 669 C C . GLY A 1 86 ? 2.234 -9.634 2.801 1.00 90.12 86 GLY A C 1
ATOM 670 O O . GLY A 1 86 ? 1.582 -10.585 3.224 1.00 90.12 86 GLY A O 1
ATOM 671 N N . GLU A 1 87 ? 1.776 -8.830 1.839 1.00 89.94 87 GLU A N 1
ATOM 672 C CA . GLU A 1 87 ? 0.466 -8.984 1.206 1.00 89.94 87 GLU A CA 1
ATOM 673 C C . GLU A 1 87 ? 0.573 -9.778 -0.097 1.00 89.94 87 GLU A C 1
ATOM 675 O O . GLU A 1 87 ? 1.360 -9.439 -0.982 1.00 89.94 87 GLU A O 1
ATOM 680 N N . SER A 1 88 ? -0.257 -10.814 -0.225 1.00 88.38 88 SER A N 1
ATOM 681 C CA . SER A 1 88 ? -0.442 -11.561 -1.466 1.00 88.38 88 SER A CA 1
ATOM 682 C C . SER A 1 88 ? -1.635 -10.999 -2.245 1.00 88.38 88 SER A C 1
ATOM 684 O O . SER A 1 88 ? -2.751 -10.921 -1.727 1.00 88.38 88 SER A O 1
ATOM 686 N N . PHE A 1 89 ? -1.376 -10.596 -3.489 1.00 84.56 89 PHE A N 1
ATOM 687 C CA . PHE A 1 89 ? -2.353 -10.063 -4.442 1.00 84.56 89 PHE A CA 1
ATOM 688 C C . PHE A 1 89 ? -2.605 -11.038 -5.589 1.00 84.56 89 PHE A C 1
ATOM 690 O O . PHE A 1 89 ? -1.658 -11.775 -5.949 1.00 84.56 89 PHE A O 1
#

InterPro domains:
  IPR000330 SNF2, N-terminal domain [PF00176] (19-86)
  IPR027417 P-loop containing nucleoside triphosphate hydrolase [SSF52540] (10-87)
  IPR038718 SNF2-like, N-terminal domain superfamily [G3DSA:3.40.50.10810] (13-89)